Protein AF-A0A2Z3V2E1-F1 (afdb_monomer_lite)

Radius of gyration: 38.87 Å; chains: 1; bounding box: 44×33×119 Å

Secondary structure (DSSP, 8-state):
-HHHHHHHHHHHHTS-PPPP-----HHHHHHIIIIIHHHHHHHHHHHHHHHHHHHHHHHHHHHHHHHHHHHHHHHSTTHHHHHHHHHHHHTT----

Sequence (96 aa):
MILKSMLLSVLELAQPTAPPAGVNTEGLADFLRSFFAPLFLVIVSVVALFFLFTREITRFVQFIILAIAIGVIFYVPNIIEVTAKAIASALGIRGD

Structure (mmCIF, N/CA/C/O backbone):
data_AF-A0A2Z3V2E1-F1
#
_entry.id   AF-A0A2Z3V2E1-F1
#
loop_
_atom_site.group_PDB
_atom_site.id
_atom_site.type_symbol
_atom_site.label_atom_id
_atom_site.label_alt_id
_atom_site.label_comp_id
_atom_site.label_asym_id
_atom_site.label_entity_id
_atom_site.label_seq_id
_atom_site.pdbx_PDB_ins_code
_atom_site.Cartn_x
_atom_site.Cartn_y
_atom_site.Cartn_z
_atom_site.occupancy
_atom_site.B_iso_or_equiv
_atom_site.auth_seq_id
_atom_site.auth_comp_id
_atom_site.auth_asym_id
_atom_site.auth_atom_id
_atom_site.pdbx_PDB_model_num
ATOM 1 N N . MET A 1 1 ? -16.905 23.375 75.004 1.00 71.19 1 MET A N 1
ATOM 2 C CA . MET A 1 1 ? -17.912 22.766 74.101 1.00 71.19 1 MET A CA 1
ATOM 3 C C . MET A 1 1 ? -17.853 23.359 72.691 1.00 71.19 1 MET A C 1
ATOM 5 O O . MET A 1 1 ? -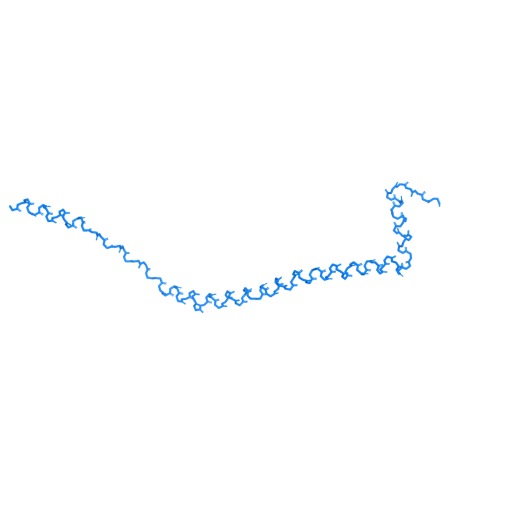17.769 22.593 71.743 1.00 71.19 1 MET A O 1
ATOM 9 N N . ILE A 1 2 ? -17.770 24.689 72.547 1.00 82.19 2 ILE A N 1
ATOM 10 C CA . ILE A 1 2 ? -17.656 25.398 71.252 1.00 82.19 2 ILE A CA 1
ATOM 11 C C . ILE A 1 2 ? -16.416 24.975 70.441 1.00 82.19 2 ILE A C 1
ATOM 13 O O . ILE A 1 2 ? -16.532 24.669 69.261 1.00 82.19 2 ILE A O 1
ATOM 17 N N . LEU A 1 3 ? -15.250 24.846 71.086 1.00 81.50 3 LEU A N 1
ATOM 18 C CA . LEU A 1 3 ? -14.009 24.425 70.419 1.00 81.50 3 LEU A CA 1
ATOM 19 C C . LEU A 1 3 ? -14.100 23.018 69.798 1.00 81.50 3 LEU A C 1
ATOM 21 O O . LEU A 1 3 ? -13.577 22.783 68.717 1.00 81.50 3 LEU A O 1
ATOM 25 N N . LYS A 1 4 ? -14.810 22.094 70.457 1.00 80.94 4 LYS A N 1
ATOM 26 C CA . LYS A 1 4 ? -15.021 20.726 69.958 1.00 80.94 4 LYS A CA 1
ATOM 27 C C . LYS A 1 4 ? -15.939 20.714 68.733 1.00 80.94 4 LYS A C 1
ATOM 29 O O . LYS A 1 4 ? -15.694 19.952 67.810 1.00 80.94 4 LYS A O 1
ATOM 34 N N . SER A 1 5 ? -16.957 21.577 68.726 1.00 82.50 5 SER A N 1
ATOM 35 C CA . SER A 1 5 ? -17.858 21.758 67.582 1.00 82.50 5 SER A CA 1
ATOM 36 C C . SER A 1 5 ? -17.109 22.313 66.368 1.00 82.50 5 SER A C 1
ATOM 38 O O . SER A 1 5 ? -17.163 21.732 65.292 1.00 82.50 5 SER A O 1
ATOM 40 N N . MET A 1 6 ? -16.303 23.360 66.571 1.00 84.38 6 MET A N 1
ATOM 41 C CA . MET A 1 6 ? -15.474 23.948 65.512 1.00 84.38 6 MET A CA 1
ATOM 42 C C . MET A 1 6 ? -14.467 22.947 64.938 1.00 84.38 6 MET A C 1
ATOM 44 O O . MET A 1 6 ? -14.304 22.866 63.725 1.00 84.38 6 MET A O 1
ATOM 48 N N . LEU A 1 7 ? -13.828 22.146 65.796 1.00 85.19 7 LEU A N 1
ATOM 49 C CA . LEU A 1 7 ? -12.896 21.106 65.361 1.00 85.19 7 LEU A CA 1
ATOM 50 C C . LEU A 1 7 ? -13.591 20.027 64.514 1.00 85.19 7 LEU A C 1
ATOM 52 O O . LEU A 1 7 ? -13.042 19.600 63.504 1.00 85.19 7 LEU A O 1
ATOM 56 N N . LEU A 1 8 ? -14.796 19.605 64.910 1.00 84.50 8 LEU A N 1
ATOM 57 C CA . LEU A 1 8 ? -15.578 18.606 64.177 1.00 84.50 8 LEU A CA 1
ATOM 58 C C . LEU A 1 8 ? -16.018 19.125 62.805 1.00 84.50 8 LEU A C 1
ATOM 60 O O . LEU A 1 8 ? -15.846 18.413 61.824 1.00 84.50 8 LEU A O 1
ATOM 64 N N . SER A 1 9 ? -16.476 20.377 62.709 1.00 83.50 9 SER A N 1
ATOM 65 C CA . SER A 1 9 ? -16.850 20.984 61.423 1.00 83.50 9 SER A CA 1
ATOM 66 C C . SER A 1 9 ? -15.661 21.133 60.470 1.00 83.50 9 SER A C 1
ATOM 68 O O . SER A 1 9 ? -15.806 20.928 59.268 1.00 83.50 9 SER A O 1
ATOM 70 N N . VAL A 1 10 ? -14.473 21.459 60.991 1.00 81.44 10 VAL A N 1
ATOM 71 C CA . VAL A 1 10 ? -13.244 21.525 60.182 1.00 81.44 10 VAL A CA 1
ATOM 72 C C . VAL A 1 10 ? -12.812 20.131 59.721 1.00 81.44 10 VAL A C 1
ATOM 74 O O . VAL A 1 10 ? -12.384 19.983 58.580 1.00 81.44 10 VAL A O 1
ATOM 77 N N . LEU A 1 11 ? -12.957 19.104 60.567 1.00 82.31 11 LEU A N 1
ATOM 78 C CA . LEU A 1 11 ? -12.682 17.717 60.178 1.00 82.31 11 LEU A CA 1
ATOM 79 C C . LEU A 1 11 ? -13.637 17.217 59.089 1.00 82.31 11 LEU A C 1
ATOM 81 O O . LEU A 1 11 ? -13.214 16.477 58.208 1.00 82.31 11 LEU A O 1
ATOM 85 N N . GLU A 1 12 ? -14.906 17.614 59.155 1.00 79.19 12 GLU A N 1
ATOM 86 C CA . GLU A 1 12 ? -15.937 17.241 58.186 1.00 79.19 12 GLU A CA 1
ATOM 87 C C . GLU A 1 12 ? -15.694 17.912 56.825 1.00 79.19 12 GLU A C 1
ATOM 89 O O . GLU A 1 12 ? -15.791 17.264 55.788 1.00 79.19 12 GLU A O 1
ATOM 94 N N . LEU A 1 13 ? -15.247 19.175 56.825 1.00 75.25 13 LEU A N 1
ATOM 95 C CA . LEU A 1 13 ? -14.838 19.895 55.613 1.00 75.25 13 LEU A CA 1
ATOM 96 C C . LEU A 1 13 ? -13.526 19.361 55.008 1.00 75.25 13 LEU A C 1
ATOM 98 O O . LEU A 1 13 ? -13.295 19.492 53.809 1.00 75.25 13 LEU A O 1
ATOM 102 N N . ALA A 1 14 ? -12.659 18.779 55.841 1.00 77.19 14 ALA A N 1
ATOM 103 C CA . ALA A 1 14 ? -11.406 18.152 55.427 1.00 77.19 14 ALA A CA 1
ATOM 104 C C . ALA A 1 14 ? -11.583 16.698 54.956 1.00 77.19 14 ALA A C 1
ATOM 106 O O . ALA A 1 14 ? -10.595 16.060 54.579 1.00 77.19 14 ALA A O 1
ATOM 107 N N . GLN A 1 15 ? -12.807 16.155 54.976 1.00 79.31 15 GLN A N 1
ATOM 108 C CA . GLN A 1 15 ? -13.047 14.838 54.404 1.00 79.31 15 GLN A CA 1
ATOM 109 C C . GLN A 1 15 ? -12.830 14.886 52.888 1.00 79.31 15 GLN A C 1
ATOM 111 O O . GLN A 1 15 ? -13.329 15.796 52.225 1.00 79.31 15 GLN A O 1
ATOM 116 N N . PRO A 1 16 ? -12.101 13.914 52.313 1.00 69.31 16 PRO A N 1
ATOM 117 C CA . PRO A 1 16 ? -11.994 13.791 50.872 1.00 69.31 16 PRO A CA 1
ATOM 118 C C . PRO A 1 16 ? -13.399 13.618 50.301 1.00 69.31 16 PRO A C 1
ATOM 120 O O . PRO A 1 16 ? -14.048 12.597 50.537 1.00 69.31 16 PRO A O 1
ATOM 123 N N . THR A 1 17 ? -13.884 14.612 49.560 1.00 67.31 17 THR A N 1
ATOM 124 C CA . THR A 1 17 ? -15.099 14.449 48.768 1.00 67.31 17 THR A CA 1
ATOM 125 C C . THR A 1 17 ? -14.859 13.268 47.841 1.00 67.31 17 THR A C 1
ATOM 127 O O . THR A 1 17 ? -13.866 13.255 47.105 1.00 67.31 17 THR A O 1
ATOM 130 N N . 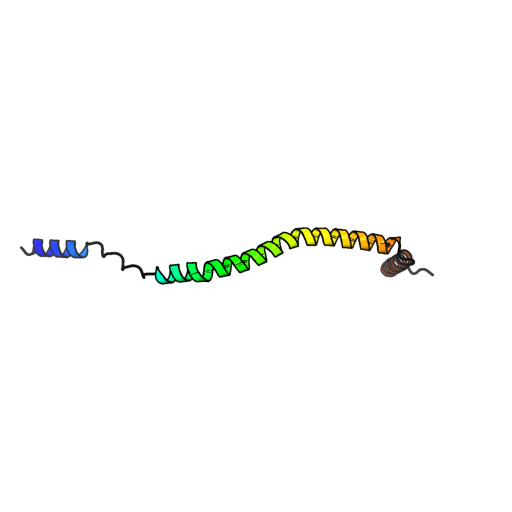ALA A 1 18 ? -15.724 12.252 47.912 1.00 66.50 18 ALA A N 1
ATOM 131 C CA . ALA A 1 18 ? -15.654 11.124 46.995 1.00 66.50 18 ALA A CA 1
ATOM 132 C C . ALA A 1 18 ? -15.540 11.676 45.563 1.00 66.50 18 ALA A C 1
ATOM 134 O O . ALA A 1 18 ? -16.265 12.628 45.239 1.00 66.50 18 ALA A O 1
ATOM 135 N N . PRO A 1 19 ? -14.628 11.144 44.724 1.00 65.56 19 PRO A N 1
ATOM 136 C CA . PRO A 1 19 ? -14.530 11.568 43.337 1.00 65.56 19 PRO A CA 1
ATOM 137 C C . PRO A 1 19 ? -15.937 11.553 42.736 1.00 65.56 19 PRO A C 1
ATOM 139 O O . PRO A 1 19 ? -16.672 10.597 43.014 1.00 65.56 19 PRO A O 1
ATOM 142 N N . PRO A 1 20 ? -16.345 12.589 41.976 1.00 65.75 20 PRO A N 1
ATOM 143 C CA . PRO A 1 20 ? -17.657 12.592 41.346 1.00 65.75 20 PRO A CA 1
ATOM 144 C C . PRO A 1 20 ? -17.825 11.251 40.645 1.00 65.75 20 PRO A C 1
ATOM 146 O O . PRO A 1 20 ? -16.928 10.847 39.901 1.00 65.75 20 PRO A O 1
ATOM 149 N N . ALA A 1 21 ? -18.904 10.533 40.974 1.00 68.12 21 ALA A N 1
ATOM 150 C CA . ALA A 1 21 ? -19.164 9.207 40.436 1.00 68.12 21 ALA A CA 1
ATOM 151 C C . ALA A 1 21 ? -18.964 9.279 38.919 1.00 68.12 21 ALA A C 1
ATOM 153 O O . ALA A 1 21 ? -19.664 10.031 38.237 1.00 68.12 21 ALA A O 1
ATOM 154 N N . GLY A 1 22 ? -17.913 8.611 38.431 1.00 68.94 22 GLY A N 1
ATOM 155 C CA . GLY A 1 22 ? -17.496 8.723 37.040 1.00 68.94 22 GLY A CA 1
ATOM 156 C C . GLY A 1 22 ? -18.679 8.415 36.133 1.00 68.94 22 GLY A C 1
ATOM 157 O O . GLY A 1 22 ? -19.489 7.542 36.450 1.00 68.94 22 GLY A O 1
ATOM 158 N N . VAL A 1 23 ? -18.804 9.153 35.027 1.00 76.25 23 VAL A N 1
ATOM 159 C CA . VAL A 1 23 ? -19.847 8.888 34.029 1.00 76.25 23 VAL A CA 1
ATOM 160 C C . VAL A 1 23 ? -19.787 7.401 33.675 1.00 76.25 23 VAL A C 1
ATOM 162 O O . VAL A 1 23 ? -18.733 6.914 33.266 1.00 76.25 23 VAL A O 1
ATOM 165 N N . ASN A 1 24 ? -20.889 6.672 33.876 1.00 81.62 24 ASN A N 1
ATOM 166 C CA . ASN A 1 24 ? -20.938 5.254 33.541 1.00 81.62 24 ASN A CA 1
ATOM 167 C C . ASN A 1 24 ? -20.885 5.121 32.011 1.00 81.62 24 ASN A C 1
ATOM 169 O O . ASN A 1 24 ? -21.821 5.494 31.304 1.00 81.62 24 ASN A O 1
ATOM 173 N N . THR A 1 25 ? -19.748 4.646 31.509 1.00 88.31 25 THR A N 1
ATOM 174 C CA . THR A 1 25 ? -19.481 4.460 30.079 1.00 88.31 25 THR A CA 1
ATOM 175 C C . THR A 1 25 ? -19.542 2.994 29.658 1.00 88.31 25 THR A C 1
ATOM 177 O O . THR A 1 25 ? -19.222 2.699 28.509 1.00 88.31 25 THR A O 1
ATOM 180 N N . GLU A 1 26 ? -19.974 2.075 30.532 1.00 90.81 26 GLU A N 1
ATOM 181 C CA . GLU A 1 26 ? -20.034 0.636 30.225 1.00 90.81 26 GLU A CA 1
ATOM 182 C C . GLU A 1 26 ? -20.892 0.364 28.990 1.00 90.81 26 GLU A C 1
ATOM 184 O O . GLU A 1 26 ? -20.417 -0.260 28.045 1.00 90.81 26 GLU A O 1
ATOM 189 N N . GLY A 1 27 ? -22.096 0.942 28.919 1.00 89.56 27 GLY A N 1
ATOM 190 C CA . GLY A 1 27 ? -22.972 0.769 27.755 1.00 89.56 27 GLY A CA 1
ATOM 191 C C . GLY A 1 27 ? -22.373 1.312 26.450 1.00 89.56 27 GLY A C 1
ATOM 192 O O . GLY A 1 27 ? -22.573 0.738 25.380 1.00 89.56 27 GLY A O 1
ATOM 193 N N . LEU A 1 28 ? -21.586 2.390 26.526 1.00 90.06 28 LEU A N 1
ATOM 194 C CA . LEU A 1 28 ? -20.874 2.930 25.366 1.00 90.06 28 LEU A CA 1
ATOM 195 C C . LEU A 1 28 ? -19.706 2.022 24.957 1.00 90.06 28 LEU A C 1
ATOM 197 O O . LEU A 1 28 ? -19.491 1.791 23.768 1.00 90.06 28 LEU A O 1
ATOM 201 N N . ALA A 1 29 ? -18.958 1.496 25.925 1.00 92.69 29 ALA A N 1
ATOM 202 C CA . ALA A 1 29 ? -17.857 0.575 25.675 1.00 92.69 29 ALA A CA 1
ATOM 203 C C . ALA A 1 29 ? -18.351 -0.737 25.045 1.00 92.69 29 ALA A C 1
ATOM 205 O O . ALA A 1 29 ? -17.734 -1.234 24.099 1.00 92.69 29 ALA A O 1
ATOM 206 N N . ASP A 1 30 ? -19.486 -1.257 25.511 1.00 95.06 30 ASP A N 1
ATOM 207 C CA . ASP A 1 30 ? -20.114 -2.461 24.967 1.00 95.06 30 ASP A CA 1
ATOM 208 C C . ASP A 1 30 ? -20.655 -2.234 23.554 1.00 95.06 30 ASP A C 1
ATOM 210 O O . ASP A 1 30 ? -20.457 -3.076 22.674 1.00 95.06 30 ASP A O 1
ATOM 214 N N . PHE A 1 31 ? -21.252 -1.070 23.282 1.00 93.19 31 PHE A N 1
ATOM 215 C CA . PHE A 1 31 ? -21.642 -0.678 21.926 1.00 93.19 31 PHE A CA 1
ATOM 216 C C . PHE A 1 31 ? -20.429 -0.604 20.984 1.00 93.19 31 PHE A C 1
ATOM 218 O O . PHE A 1 31 ? -20.434 -1.200 19.907 1.00 93.19 31 PHE A O 1
ATOM 225 N N . LEU A 1 32 ? -19.352 0.071 21.395 1.00 93.25 32 LEU A N 1
ATOM 226 C CA . LEU A 1 32 ? -18.140 0.189 20.580 1.00 93.25 32 LEU A CA 1
ATOM 227 C C . LEU A 1 32 ? -17.489 -1.178 20.315 1.00 93.25 32 LEU A C 1
ATOM 229 O O . LEU A 1 32 ? -17.050 -1.448 19.197 1.00 93.25 32 LEU A O 1
ATOM 233 N N . ARG A 1 33 ? -17.453 -2.078 21.301 1.00 94.50 33 ARG A N 1
ATOM 234 C CA . ARG A 1 33 ? -16.905 -3.431 21.107 1.00 94.50 33 ARG A CA 1
ATOM 235 C C . ARG A 1 33 ? -17.783 -4.314 20.234 1.00 94.50 33 ARG A C 1
ATOM 237 O O . ARG A 1 33 ? -17.253 -5.021 19.386 1.00 94.50 33 ARG A O 1
ATOM 244 N N . SER A 1 34 ? -19.095 -4.298 20.442 1.00 95.00 34 SER A N 1
ATOM 245 C CA . SER A 1 34 ? -20.018 -5.177 19.715 1.00 95.00 34 SER A CA 1
ATOM 246 C C . SER A 1 34 ? -20.239 -4.736 18.270 1.00 95.00 34 SER A C 1
ATOM 248 O O . SER A 1 34 ? -20.369 -5.584 17.391 1.00 95.00 34 SER A O 1
ATOM 250 N N . PHE A 1 35 ? -20.247 -3.426 18.009 1.00 93.81 35 PHE A N 1
ATOM 251 C CA . PHE A 1 35 ? -20.581 -2.882 16.696 1.00 93.81 35 PHE A CA 1
ATOM 252 C C . PHE A 1 35 ? -19.365 -2.361 15.927 1.00 93.81 35 PHE A C 1
ATOM 254 O O . PHE A 1 35 ? -19.147 -2.733 14.773 1.00 93.81 35 PHE A O 1
ATOM 261 N N . PHE A 1 36 ? -18.550 -1.509 16.551 1.00 94.81 36 PHE A N 1
ATOM 262 C CA . PHE A 1 36 ? -17.463 -0.829 15.847 1.00 94.81 36 PHE A CA 1
ATOM 263 C C . PHE A 1 36 ? -16.271 -1.759 15.591 1.00 94.81 36 PHE A C 1
ATOM 265 O O . PHE A 1 36 ? -15.705 -1.737 14.499 1.00 94.81 36 PHE A O 1
ATOM 272 N N . ALA A 1 37 ? -15.911 -2.616 16.554 1.00 94.44 37 ALA A N 1
ATOM 273 C CA . ALA A 1 37 ? -14.739 -3.483 16.417 1.00 94.44 37 ALA A CA 1
ATOM 274 C C . ALA A 1 37 ? -14.836 -4.491 15.247 1.00 94.44 37 ALA A C 1
ATOM 276 O O . ALA A 1 37 ? -13.885 -4.552 14.464 1.00 94.44 37 ALA A O 1
ATOM 277 N N . PRO A 1 38 ? -15.945 -5.233 15.041 1.00 96.75 38 PRO A N 1
ATOM 278 C CA . PRO A 1 38 ? -16.063 -6.145 13.902 1.00 96.75 38 PRO A CA 1
ATOM 279 C C . PRO A 1 38 ? -16.018 -5.408 12.561 1.00 96.75 38 PRO A C 1
ATOM 281 O O . PRO A 1 38 ? -15.325 -5.832 11.638 1.00 96.75 38 PRO A O 1
ATOM 284 N N . LEU A 1 39 ? -16.715 -4.274 12.466 1.00 96.56 39 LEU A N 1
ATOM 285 C CA . LEU A 1 39 ? -16.813 -3.491 11.236 1.00 96.56 39 LEU A CA 1
ATOM 286 C C . LEU A 1 39 ? -15.457 -2.878 10.857 1.00 96.56 39 LEU A C 1
ATOM 288 O O . LEU A 1 39 ? -15.041 -2.944 9.699 1.00 96.56 39 LEU A O 1
ATOM 292 N N . PHE A 1 40 ? -14.723 -2.366 11.848 1.00 95.81 40 PHE A N 1
ATOM 293 C CA . PHE A 1 40 ? -13.362 -1.871 11.671 1.00 95.81 40 PHE A CA 1
ATOM 294 C C . PHE A 1 40 ? -12.407 -2.974 11.202 1.00 95.81 40 PHE A C 1
ATOM 296 O O . PHE A 1 40 ? -11.684 -2.777 10.226 1.00 95.81 40 PHE A O 1
ATOM 303 N N . LEU A 1 41 ? -12.423 -4.146 11.847 1.00 96.50 41 LEU A N 1
ATOM 304 C CA . LEU A 1 41 ? -11.536 -5.253 11.479 1.00 96.50 41 LEU A CA 1
ATOM 305 C C . LEU A 1 41 ? -11.798 -5.768 10.064 1.00 96.50 41 LEU A C 1
ATOM 307 O O . LEU A 1 41 ? -10.841 -6.036 9.340 1.00 96.50 41 LEU A O 1
ATOM 311 N N . VAL A 1 42 ? -13.060 -5.858 9.638 1.00 97.62 42 VAL A N 1
ATOM 312 C CA . VAL A 1 42 ? -13.401 -6.251 8.264 1.00 97.62 42 VAL A CA 1
ATOM 313 C C . VAL A 1 42 ? -12.801 -5.263 7.266 1.00 97.62 42 VAL A C 1
ATOM 315 O O . VAL A 1 42 ? -12.058 -5.673 6.375 1.00 97.62 42 VAL A O 1
ATOM 318 N N . ILE A 1 43 ? -13.044 -3.963 7.441 1.00 96.81 43 ILE A N 1
ATOM 319 C CA . ILE A 1 43 ? -12.537 -2.940 6.516 1.00 96.81 43 ILE A CA 1
ATOM 320 C C . ILE A 1 43 ? -11.005 -2.938 6.492 1.00 96.81 43 ILE A C 1
ATOM 322 O O . ILE A 1 43 ? -10.401 -2.987 5.419 1.00 96.81 43 ILE A O 1
ATOM 326 N N . VAL A 1 44 ? -10.364 -2.928 7.663 1.00 96.88 44 VAL A N 1
ATOM 327 C CA . VAL A 1 44 ? -8.900 -2.919 7.766 1.00 96.88 44 VAL A CA 1
ATOM 328 C C . VAL A 1 44 ? -8.294 -4.190 7.185 1.00 96.88 44 VAL A C 1
ATOM 330 O O . VAL A 1 44 ? -7.259 -4.099 6.537 1.00 96.88 44 VAL A O 1
ATOM 333 N N . SER A 1 45 ? -8.926 -5.355 7.340 1.00 96.19 45 SER A N 1
ATOM 334 C CA . SER A 1 45 ? -8.425 -6.603 6.748 1.00 96.19 45 SER A CA 1
ATOM 335 C C . SER A 1 45 ? -8.408 -6.557 5.218 1.00 96.19 45 SER A C 1
ATOM 337 O O . SER A 1 45 ? -7.429 -6.977 4.602 1.00 96.19 45 SER A O 1
ATOM 339 N N . VAL A 1 46 ? -9.439 -5.974 4.598 1.00 96.81 46 VAL A N 1
ATOM 340 C CA . VAL A 1 46 ? -9.498 -5.782 3.144 1.00 96.81 46 VAL A CA 1
ATOM 341 C C . VAL A 1 46 ? -8.401 -4.819 2.705 1.00 96.81 46 VAL A C 1
ATOM 343 O O . VAL A 1 46 ? -7.614 -5.145 1.818 1.00 96.81 46 VAL A O 1
ATOM 346 N N . VAL A 1 47 ? -8.294 -3.660 3.360 1.00 95.50 47 VAL A N 1
ATOM 347 C CA . VAL A 1 47 ? -7.245 -2.673 3.063 1.00 95.50 47 VAL A CA 1
ATOM 348 C C . VAL A 1 47 ? -5.850 -3.273 3.258 1.00 95.50 47 VAL A C 1
ATOM 350 O O . VAL A 1 47 ? -4.976 -3.046 2.427 1.00 95.50 47 VAL A O 1
ATOM 353 N N . ALA A 1 48 ? -5.639 -4.080 4.298 1.00 92.81 48 ALA A N 1
ATOM 354 C CA . ALA A 1 48 ? -4.377 -4.761 4.567 1.00 92.81 48 ALA A CA 1
ATOM 355 C C . ALA A 1 48 ? -4.029 -5.786 3.481 1.00 92.81 48 ALA A C 1
ATOM 357 O O . ALA A 1 48 ? -2.877 -5.838 3.058 1.00 92.81 48 ALA A O 1
ATOM 358 N N . LEU A 1 49 ? -5.005 -6.553 2.982 1.00 90.81 49 LEU A N 1
ATOM 359 C CA . LEU A 1 49 ? -4.812 -7.451 1.839 1.00 90.81 49 LEU A CA 1
ATOM 360 C C . LEU A 1 49 ? -4.419 -6.672 0.583 1.00 90.81 49 LEU A C 1
ATOM 362 O O . LEU A 1 49 ? -3.422 -7.005 -0.055 1.00 90.81 49 LEU A O 1
ATOM 366 N N . PHE A 1 50 ? -5.145 -5.603 0.248 1.00 88.19 50 PHE A N 1
ATOM 367 C CA . PHE A 1 50 ? -4.785 -4.749 -0.884 1.00 88.19 50 PHE A CA 1
ATOM 368 C C . PHE A 1 50 ? -3.384 -4.162 -0.720 1.00 88.19 50 PHE A C 1
ATOM 370 O O . PHE A 1 50 ? -2.596 -4.197 -1.661 1.00 88.19 50 PHE A O 1
ATOM 377 N N . PHE A 1 51 ? -3.042 -3.670 0.469 1.00 84.94 51 PHE A N 1
ATOM 378 C CA . PHE A 1 51 ? -1.725 -3.117 0.760 1.00 84.94 51 PHE A CA 1
ATOM 379 C C . PHE A 1 51 ? -0.612 -4.163 0.600 1.00 84.94 51 PHE A C 1
ATOM 381 O O . PHE A 1 51 ? 0.399 -3.881 -0.045 1.00 84.94 51 PHE A O 1
ATOM 388 N N . LEU A 1 52 ? -0.831 -5.378 1.117 1.00 86.12 52 LEU A N 1
ATOM 389 C CA . LEU A 1 52 ? 0.090 -6.509 0.997 1.00 86.12 52 LEU A CA 1
ATOM 390 C C . LEU A 1 52 ? 0.343 -6.875 -0.470 1.00 86.12 52 LEU A C 1
ATOM 392 O O . LEU A 1 52 ? 1.480 -7.107 -0.851 1.00 86.12 52 LEU A O 1
ATOM 396 N N . PHE A 1 53 ? -0.690 -6.904 -1.312 1.00 81.56 53 PHE A N 1
ATOM 397 C CA . PHE A 1 53 ? -0.511 -7.243 -2.725 1.00 81.56 53 PHE A CA 1
ATOM 398 C C . PHE A 1 53 ? 0.018 -6.075 -3.565 1.00 81.56 53 PHE A C 1
ATOM 400 O O . PHE A 1 53 ? 0.734 -6.287 -4.541 1.00 81.56 53 PHE A O 1
ATOM 407 N N . THR A 1 54 ? -0.280 -4.831 -3.194 1.00 83.56 54 THR A N 1
ATOM 408 C CA . THR A 1 54 ? 0.095 -3.650 -3.986 1.00 83.56 54 THR A CA 1
ATOM 409 C C . THR A 1 54 ? 1.612 -3.459 -4.064 1.00 83.56 54 THR A C 1
ATOM 411 O O . THR A 1 54 ? 2.133 -3.111 -5.128 1.00 83.56 54 THR A O 1
ATOM 414 N N . ARG A 1 55 ? 2.358 -3.699 -2.978 1.00 78.88 55 ARG A N 1
ATOM 415 C CA . ARG A 1 55 ? 3.813 -3.464 -2.956 1.00 78.88 55 ARG A CA 1
ATOM 416 C C . ARG A 1 55 ? 4.591 -4.464 -3.826 1.00 78.88 55 ARG A C 1
ATOM 418 O O . ARG A 1 55 ? 5.598 -4.105 -4.438 1.00 78.88 55 ARG A O 1
ATOM 425 N N . GLU A 1 56 ? 4.094 -5.683 -3.953 1.00 79.62 56 GLU A N 1
ATOM 426 C CA . GLU A 1 56 ? 4.729 -6.759 -4.708 1.00 79.62 56 GLU A CA 1
ATOM 427 C C . GLU A 1 56 ? 4.279 -6.728 -6.175 1.00 79.62 56 GLU A C 1
ATOM 429 O O . GLU A 1 56 ? 5.107 -6.865 -7.079 1.00 79.62 56 GLU A O 1
ATOM 434 N N . ILE A 1 57 ? 2.997 -6.439 -6.430 1.00 83.50 57 ILE A N 1
ATOM 435 C CA . ILE A 1 57 ? 2.454 -6.295 -7.788 1.00 83.50 57 ILE A CA 1
ATOM 436 C C . ILE A 1 57 ? 3.073 -5.093 -8.502 1.00 83.50 57 ILE A C 1
ATOM 438 O O . ILE A 1 57 ? 3.443 -5.211 -9.664 1.00 83.50 57 ILE A O 1
ATOM 442 N N . THR A 1 58 ? 3.247 -3.949 -7.837 1.00 88.00 58 THR A N 1
ATOM 443 C CA . THR A 1 58 ? 3.862 -2.768 -8.478 1.00 88.00 58 THR A CA 1
ATOM 444 C C . THR A 1 58 ? 5.293 -3.044 -8.943 1.00 88.00 58 THR A C 1
ATOM 446 O O . THR A 1 58 ? 5.650 -2.681 -10.063 1.00 88.00 58 THR A O 1
ATOM 449 N N . ARG A 1 59 ? 6.093 -3.763 -8.146 1.00 86.56 59 ARG A N 1
ATOM 450 C CA . ARG A 1 59 ? 7.435 -4.212 -8.552 1.00 86.56 59 ARG A CA 1
ATOM 451 C C . ARG A 1 59 ? 7.379 -5.189 -9.728 1.00 86.56 59 ARG A C 1
ATOM 453 O O . ARG A 1 59 ? 8.186 -5.090 -10.646 1.00 86.56 59 ARG A O 1
ATOM 460 N N . PHE A 1 60 ? 6.426 -6.114 -9.728 1.00 88.25 60 PHE A N 1
ATOM 461 C CA . PHE A 1 60 ? 6.239 -7.058 -10.829 1.00 88.25 60 PHE A CA 1
ATOM 462 C C . PHE A 1 60 ? 5.812 -6.366 -12.134 1.00 88.25 60 PHE 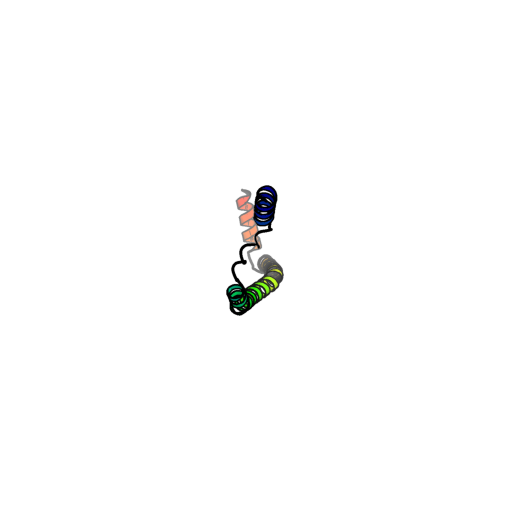A C 1
ATOM 464 O O . PHE A 1 60 ? 6.360 -6.643 -13.199 1.00 88.25 60 PHE A O 1
ATOM 471 N N . VAL A 1 61 ? 4.896 -5.401 -12.051 1.00 94.19 61 VAL A N 1
ATOM 472 C CA . VAL A 1 61 ? 4.449 -4.593 -13.192 1.00 94.19 61 VAL A CA 1
ATOM 473 C C . VAL A 1 61 ? 5.610 -3.796 -13.785 1.00 94.19 61 VAL A C 1
ATOM 475 O O . VAL A 1 61 ? 5.732 -3.740 -15.004 1.00 94.19 61 VAL A O 1
ATOM 478 N N . GLN A 1 62 ? 6.507 -3.247 -12.960 1.00 89.75 62 GLN A N 1
ATOM 479 C CA . GLN A 1 62 ? 7.721 -2.580 -13.452 1.00 89.75 62 GLN A CA 1
ATOM 480 C C . GLN A 1 62 ? 8.594 -3.520 -14.293 1.00 89.75 62 GLN A C 1
ATOM 482 O O . GLN A 1 62 ? 9.056 -3.125 -15.363 1.00 89.75 62 GLN A O 1
ATOM 487 N N . PHE A 1 63 ? 8.774 -4.771 -13.860 1.00 94.25 63 PHE A N 1
ATOM 488 C CA . PHE A 1 63 ? 9.498 -5.775 -14.643 1.00 94.25 63 PHE A CA 1
ATOM 489 C C . PHE A 1 63 ? 8.808 -6.094 -15.971 1.00 94.25 63 PHE A C 1
ATOM 491 O O . PHE A 1 63 ? 9.478 -6.152 -17.000 1.00 94.25 63 PHE A O 1
ATOM 498 N N . ILE A 1 64 ? 7.483 -6.261 -15.970 1.00 95.94 64 ILE A N 1
ATOM 499 C CA . ILE A 1 64 ? 6.713 -6.492 -17.199 1.00 95.94 64 ILE A CA 1
ATOM 500 C C . ILE A 1 64 ? 6.856 -5.310 -18.158 1.00 95.94 64 ILE A C 1
ATOM 502 O O . ILE A 1 64 ? 7.144 -5.514 -19.334 1.00 95.94 64 ILE A O 1
ATOM 506 N N . ILE A 1 65 ? 6.689 -4.079 -17.669 1.00 96.88 65 ILE A N 1
ATOM 507 C CA . ILE A 1 65 ? 6.814 -2.869 -18.488 1.00 96.88 65 ILE A CA 1
ATOM 508 C C . ILE A 1 65 ? 8.212 -2.792 -19.101 1.00 96.88 65 ILE A C 1
ATOM 510 O O . ILE A 1 65 ? 8.330 -2.541 -20.297 1.00 96.88 65 ILE A O 1
ATOM 514 N N . LEU A 1 66 ? 9.262 -3.049 -18.316 1.00 96.44 66 LEU A N 1
ATOM 515 C CA . LEU A 1 66 ? 10.635 -3.055 -18.816 1.00 96.44 66 LEU A CA 1
ATOM 516 C C . LEU A 1 66 ? 10.835 -4.125 -19.897 1.00 96.44 66 LEU A C 1
ATOM 518 O O . LEU A 1 66 ? 11.379 -3.829 -20.957 1.00 96.44 66 LEU A O 1
ATOM 522 N N . ALA A 1 67 ? 10.367 -5.351 -19.660 1.00 96.69 67 ALA A N 1
ATOM 523 C CA . ALA A 1 67 ? 10.469 -6.440 -20.626 1.00 96.69 67 ALA A CA 1
ATOM 524 C C . ALA A 1 67 ? 9.747 -6.107 -21.941 1.00 96.69 67 ALA A C 1
ATOM 526 O O . ALA A 1 67 ? 10.308 -6.304 -23.019 1.00 96.69 67 ALA A O 1
ATOM 527 N N . ILE A 1 68 ? 8.537 -5.545 -21.857 1.00 96.62 68 ILE A N 1
ATOM 528 C CA . ILE A 1 68 ? 7.774 -5.089 -23.023 1.00 96.62 68 ILE A CA 1
ATOM 529 C C . ILE A 1 68 ? 8.513 -3.955 -23.735 1.00 96.62 68 ILE A C 1
ATOM 531 O O . ILE A 1 68 ? 8.624 -3.994 -24.954 1.00 96.62 68 ILE A O 1
ATOM 535 N N . ALA A 1 69 ? 9.047 -2.970 -23.011 1.00 95.25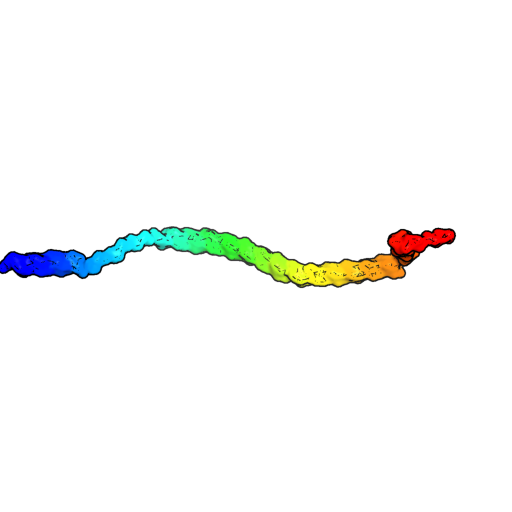 69 ALA A N 1
ATOM 536 C CA . ALA A 1 69 ? 9.768 -1.847 -23.605 1.00 95.25 69 ALA A CA 1
ATOM 537 C C . ALA A 1 69 ? 10.987 -2.316 -24.413 1.00 95.25 69 ALA A C 1
ATOM 539 O O . ALA A 1 69 ? 11.166 -1.896 -25.554 1.00 95.25 69 ALA A O 1
ATOM 540 N N . ILE A 1 70 ? 11.781 -3.237 -23.859 1.00 94.69 70 ILE A N 1
ATOM 541 C CA . ILE A 1 70 ? 12.899 -3.860 -24.578 1.00 94.69 70 ILE A CA 1
ATOM 542 C C . ILE A 1 70 ? 12.379 -4.646 -25.787 1.00 94.69 70 ILE A C 1
ATOM 544 O O . ILE A 1 70 ? 12.883 -4.469 -26.893 1.00 94.69 70 ILE A O 1
ATOM 548 N N . GLY A 1 71 ? 11.330 -5.454 -25.622 1.00 95.31 71 GLY A N 1
ATOM 549 C CA . GLY A 1 71 ? 10.709 -6.167 -26.739 1.00 95.31 71 GLY A CA 1
ATOM 550 C C . GLY A 1 71 ? 10.309 -5.225 -27.877 1.00 95.31 71 GLY A C 1
ATOM 551 O O . GLY A 1 71 ? 10.680 -5.447 -29.023 1.00 95.31 71 GLY A O 1
ATOM 552 N N . VAL A 1 72 ? 9.633 -4.122 -27.567 1.00 94.38 72 VAL A N 1
ATOM 553 C CA . VAL A 1 72 ? 9.194 -3.145 -28.568 1.00 94.38 72 VAL A CA 1
ATOM 554 C C . VAL A 1 72 ? 10.379 -2.473 -29.259 1.00 94.38 72 VAL A C 1
ATOM 556 O O . VAL A 1 72 ? 10.407 -2.427 -30.484 1.00 94.38 72 VAL A O 1
ATOM 559 N N . ILE A 1 73 ? 11.373 -1.990 -28.508 1.00 91.31 73 ILE A N 1
ATOM 560 C CA . ILE A 1 73 ? 12.521 -1.266 -29.079 1.00 91.31 73 ILE A CA 1
ATOM 561 C C . ILE A 1 73 ? 13.321 -2.142 -30.048 1.00 91.31 73 ILE A C 1
ATOM 563 O O . ILE A 1 73 ? 13.742 -1.658 -31.097 1.00 91.31 73 ILE A O 1
ATOM 567 N N . PHE A 1 74 ? 13.538 -3.413 -29.703 1.00 89.56 74 PHE A N 1
ATOM 568 C CA . PHE A 1 74 ? 14.435 -4.285 -30.463 1.00 89.56 74 PHE A CA 1
ATOM 569 C C . PHE A 1 74 ? 13.731 -5.149 -31.516 1.00 89.56 74 PHE A C 1
ATOM 571 O O . PHE A 1 74 ? 14.375 -5.521 -32.494 1.00 89.56 74 PHE A O 1
ATOM 578 N N . TYR A 1 75 ? 12.445 -5.478 -31.343 1.00 91.25 75 TYR A N 1
ATOM 579 C CA . TYR A 1 75 ? 11.720 -6.360 -32.270 1.00 91.25 75 TYR A CA 1
ATOM 580 C C . TYR A 1 75 ? 10.707 -5.652 -33.169 1.00 91.25 75 TYR A C 1
ATOM 582 O O . TYR A 1 75 ? 10.361 -6.208 -34.213 1.00 91.25 75 TYR A O 1
ATOM 590 N N . VAL A 1 76 ? 10.211 -4.462 -32.815 1.00 93.62 76 VAL A N 1
ATOM 591 C CA . VAL A 1 76 ? 9.275 -3.754 -33.698 1.00 93.62 76 VAL A CA 1
ATOM 592 C C . VAL A 1 76 ? 10.077 -3.001 -34.764 1.00 93.62 76 VAL A C 1
ATOM 594 O O . VAL A 1 76 ? 10.927 -2.168 -34.429 1.00 93.62 76 VAL A O 1
ATOM 597 N N . PRO A 1 77 ? 9.826 -3.268 -36.059 1.00 92.38 77 PRO A N 1
ATOM 598 C CA . PRO A 1 77 ? 10.560 -2.617 -37.132 1.00 92.38 77 PRO A CA 1
ATOM 599 C C . PRO A 1 77 ? 10.344 -1.099 -37.095 1.00 92.38 77 PRO A C 1
ATOM 601 O O . PRO A 1 77 ? 9.269 -0.615 -36.743 1.00 92.38 77 PRO A O 1
ATOM 604 N N . ASN A 1 78 ? 11.371 -0.349 -37.500 1.00 89.00 78 ASN A N 1
ATOM 605 C CA . ASN A 1 78 ? 11.390 1.119 -37.596 1.00 89.00 78 ASN A CA 1
ATOM 606 C C . ASN A 1 78 ? 11.403 1.898 -36.262 1.00 89.00 78 ASN A C 1
ATOM 608 O O . ASN A 1 78 ? 11.598 3.111 -36.291 1.00 89.00 78 ASN A O 1
ATOM 612 N N . ILE A 1 79 ? 11.275 1.256 -35.091 1.00 90.50 79 ILE A N 1
ATOM 613 C CA . ILE A 1 79 ? 11.319 1.974 -33.799 1.00 90.50 79 ILE A CA 1
ATOM 614 C C . ILE A 1 79 ? 12.681 2.629 -33.554 1.00 90.50 79 ILE A C 1
ATOM 616 O O . ILE A 1 79 ? 12.743 3.785 -33.128 1.00 90.50 79 ILE A O 1
ATOM 620 N N . ILE A 1 80 ? 13.773 1.925 -33.865 1.00 87.06 80 ILE A N 1
ATOM 621 C CA . ILE A 1 80 ? 15.135 2.456 -33.709 1.00 87.06 80 ILE A CA 1
ATOM 622 C C . ILE A 1 80 ? 15.341 3.675 -34.616 1.00 87.06 80 ILE A C 1
ATOM 624 O O . ILE A 1 80 ? 15.887 4.684 -34.177 1.00 87.06 80 ILE A O 1
ATOM 628 N N . GLU A 1 81 ? 14.845 3.621 -35.853 1.00 90.44 81 GLU A N 1
ATOM 629 C CA . GLU A 1 81 ? 14.983 4.709 -36.823 1.00 90.44 81 GLU A CA 1
ATOM 630 C C . GLU A 1 81 ? 14.190 5.955 -36.409 1.00 90.44 81 GLU A C 1
ATOM 632 O O . GLU A 1 81 ? 14.723 7.064 -36.426 1.00 90.44 81 GLU A O 1
ATOM 637 N N . VAL A 1 82 ? 12.936 5.781 -35.981 1.00 91.56 82 VAL A N 1
ATOM 638 C CA . VAL A 1 82 ? 12.090 6.886 -35.504 1.00 91.56 82 VAL A CA 1
ATOM 639 C C . VAL A 1 82 ? 12.683 7.516 -34.245 1.00 91.56 82 VAL A C 1
ATOM 641 O O . VAL A 1 82 ? 12.743 8.740 -34.143 1.00 91.56 82 VAL A O 1
ATOM 644 N N . THR A 1 83 ? 13.179 6.699 -33.313 1.00 88.56 83 THR A N 1
ATOM 645 C CA . THR A 1 83 ? 13.821 7.187 -32.083 1.00 88.56 83 THR A CA 1
ATOM 646 C C . THR A 1 83 ? 15.101 7.958 -32.404 1.00 88.56 83 THR A C 1
ATOM 648 O O . THR A 1 83 ? 15.306 9.052 -31.881 1.00 88.56 83 THR A O 1
ATOM 651 N N . ALA A 1 84 ? 15.934 7.446 -33.314 1.00 91.00 84 ALA A N 1
ATOM 652 C CA . ALA A 1 84 ? 17.149 8.123 -33.755 1.00 91.00 84 ALA A CA 1
ATOM 653 C C . ALA A 1 84 ? 16.844 9.458 -34.450 1.00 91.00 84 ALA A C 1
ATOM 655 O O . ALA A 1 84 ? 17.461 10.469 -34.122 1.00 91.00 84 ALA A O 1
ATOM 656 N N . LYS A 1 85 ? 15.849 9.494 -35.348 1.00 92.06 85 LYS A N 1
ATOM 657 C CA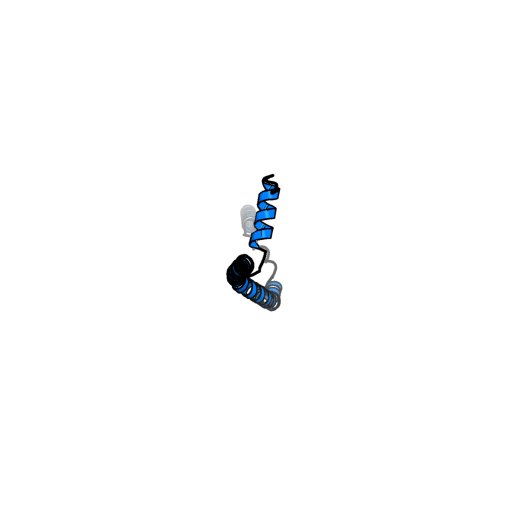 . LYS A 1 85 ? 15.393 10.728 -36.010 1.00 92.06 85 LYS A CA 1
ATOM 658 C C . LYS A 1 85 ? 14.839 11.744 -35.012 1.00 92.06 85 LYS A C 1
ATOM 660 O O . LYS A 1 85 ? 15.149 12.928 -35.120 1.00 92.06 85 LYS A O 1
ATOM 665 N N . ALA A 1 86 ? 14.066 11.300 -34.021 1.00 91.06 86 ALA A N 1
ATOM 666 C CA . ALA A 1 86 ? 13.527 12.170 -32.977 1.00 91.06 86 ALA A CA 1
ATOM 667 C C . ALA A 1 86 ? 14.638 12.784 -32.110 1.00 91.06 86 ALA A C 1
ATOM 669 O O . ALA A 1 86 ? 14.624 13.988 -31.856 1.00 91.06 86 ALA A O 1
ATOM 670 N N . ILE A 1 87 ? 15.628 11.982 -31.710 1.00 91.56 87 ILE A N 1
ATOM 671 C CA . ILE A 1 87 ? 16.786 12.443 -30.933 1.00 91.56 87 ILE A CA 1
ATOM 672 C C . ILE A 1 87 ? 17.645 13.407 -31.759 1.00 91.56 87 ILE A C 1
ATOM 674 O O . ILE A 1 87 ? 17.974 14.490 -31.280 1.00 91.56 87 ILE A O 1
ATOM 678 N N . ALA A 1 88 ? 17.961 13.057 -33.008 1.00 93.38 88 ALA A N 1
ATOM 679 C CA . ALA A 1 88 ? 18.718 13.913 -33.917 1.00 93.38 88 ALA A CA 1
ATOM 680 C C . ALA A 1 88 ? 18.014 15.262 -34.133 1.00 93.38 88 ALA A C 1
ATOM 682 O O . ALA A 1 88 ? 18.631 16.314 -33.969 1.00 93.38 88 ALA A O 1
ATOM 683 N N . SER A 1 89 ? 16.700 15.246 -34.373 1.00 90.25 89 SER A N 1
ATOM 684 C CA . SER A 1 89 ? 15.899 16.463 -34.506 1.00 90.25 89 SER A CA 1
ATOM 685 C C . SER A 1 89 ? 15.885 17.303 -33.226 1.00 90.25 89 SER A C 1
ATOM 687 O O . SER A 1 89 ? 15.955 18.528 -33.311 1.00 90.25 89 SER A O 1
ATOM 689 N N . ALA A 1 90 ? 15.790 16.681 -32.048 1.00 92.44 90 ALA A N 1
ATOM 690 C CA . ALA A 1 90 ? 15.821 17.384 -30.764 1.00 92.44 90 ALA A CA 1
ATOM 691 C C . ALA A 1 90 ? 17.199 18.002 -30.470 1.00 92.44 90 ALA A C 1
ATOM 693 O O . ALA A 1 90 ? 17.286 19.058 -29.849 1.00 92.44 90 ALA A O 1
ATOM 694 N N . LEU A 1 91 ? 18.268 17.376 -30.965 1.00 92.31 91 LEU A N 1
ATOM 695 C CA . LEU A 1 91 ? 19.641 17.882 -30.910 1.00 92.31 91 LEU A CA 1
ATOM 696 C C . LEU A 1 91 ? 19.947 18.924 -32.002 1.00 92.31 91 LEU A C 1
ATOM 698 O O . LEU A 1 91 ? 21.070 19.415 -32.076 1.00 92.31 91 LEU A O 1
ATOM 702 N N . GLY A 1 92 ? 18.976 19.272 -32.854 1.00 88.31 92 GLY A N 1
ATOM 703 C CA . GLY A 1 92 ? 19.165 20.219 -33.958 1.00 88.31 92 GLY A CA 1
ATOM 704 C C . GLY A 1 92 ? 19.964 19.655 -35.137 1.00 88.31 92 GLY A C 1
ATOM 705 O O . GLY A 1 92 ? 20.305 20.396 -36.058 1.00 88.31 92 GLY A O 1
ATOM 706 N N . ILE A 1 93 ? 20.237 18.350 -35.136 1.00 86.88 93 ILE A N 1
ATOM 707 C CA . ILE A 1 93 ? 20.913 17.635 -36.213 1.00 86.88 93 ILE A CA 1
ATOM 708 C C . ILE A 1 93 ? 19.837 17.258 -37.232 1.00 86.88 93 ILE A C 1
ATOM 710 O O . ILE A 1 93 ? 19.056 16.326 -37.034 1.00 86.88 93 ILE A O 1
ATOM 714 N N . ARG A 1 94 ? 19.755 18.027 -38.318 1.00 77.06 94 ARG A N 1
ATOM 715 C CA . ARG A 1 94 ? 18.889 17.708 -39.456 1.00 77.06 94 ARG A CA 1
ATOM 716 C C . ARG A 1 94 ? 19.689 16.851 -40.423 1.00 77.06 94 ARG A C 1
ATOM 718 O O . ARG A 1 94 ? 20.684 17.328 -40.952 1.00 77.06 94 ARG A O 1
ATOM 725 N N . GLY A 1 95 ? 19.264 15.600 -40.588 1.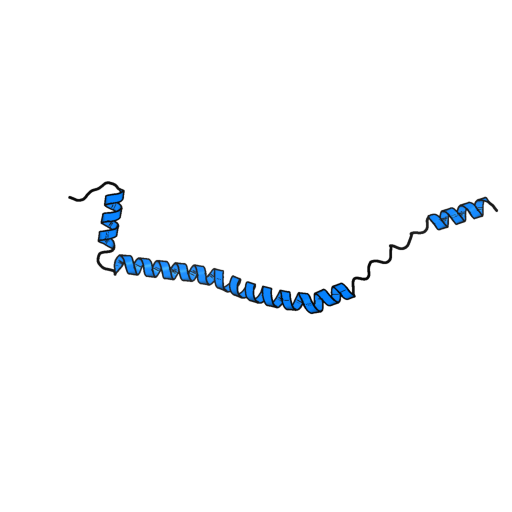00 69.25 95 GLY A N 1
ATOM 726 C CA . GLY A 1 95 ? 19.725 14.770 -41.694 1.00 69.25 95 GLY A CA 1
ATOM 727 C C . GLY A 1 95 ? 19.146 15.325 -42.989 1.00 69.25 95 GLY A C 1
ATOM 728 O O . GLY A 1 95 ? 17.928 15.489 -43.089 1.00 69.25 95 GLY A O 1
ATOM 729 N N . ASP A 1 96 ? 20.036 15.694 -43.896 1.00 61.31 96 ASP A N 1
ATOM 730 C CA . ASP A 1 96 ? 19.793 15.928 -45.316 1.00 61.31 96 ASP A CA 1
ATOM 731 C C . ASP A 1 96 ? 19.195 14.697 -46.021 1.00 61.31 96 ASP A C 1
ATOM 733 O O . ASP A 1 96 ? 19.525 13.549 -45.636 1.00 61.31 96 ASP A O 1
#

Foldseek 3Di:
DVVVVVVVVVVVVVPPDDDDPPDPCVVVVCCCVVPVVVVVCVVVVVVVVCVVVVVVVVVVVVVVVVVVVVCCCPPPPCNVVVVVCVVCVVVVNDDD

pLDDT: mean 87.25, std 8.86, range [61.31, 97.62]